Protein AF-A0A954QST8-F1 (afdb_monomer_lite)

Radius of gyration: 13.6 Å; chains: 1; bounding box: 26×32×49 Å

Structure (mmCIF, N/CA/C/O backbone):
data_AF-A0A954QST8-F1
#
_entry.id   AF-A0A954QST8-F1
#
loop_
_atom_site.group_PDB
_atom_site.id
_atom_site.type_symbol
_atom_site.label_atom_id
_atom_site.label_alt_id
_atom_site.label_comp_id
_atom_site.label_asym_id
_atom_site.label_entity_id
_atom_site.label_seq_id
_atom_site.pdbx_PDB_ins_code
_atom_site.Cartn_x
_atom_site.Cartn_y
_atom_site.Cartn_z
_atom_site.occupancy
_atom_site.B_iso_or_equiv
_atom_site.auth_seq_id
_atom_site.auth_comp_id
_atom_site.auth_asym_id
_atom_site.auth_atom_id
_atom_site.pdbx_PDB_model_num
ATOM 1 N N . MET A 1 1 ? -6.869 2.348 3.917 1.00 95.88 1 MET A N 1
ATOM 2 C CA . MET A 1 1 ? -6.684 2.715 5.339 1.00 95.88 1 MET A CA 1
ATOM 3 C C . M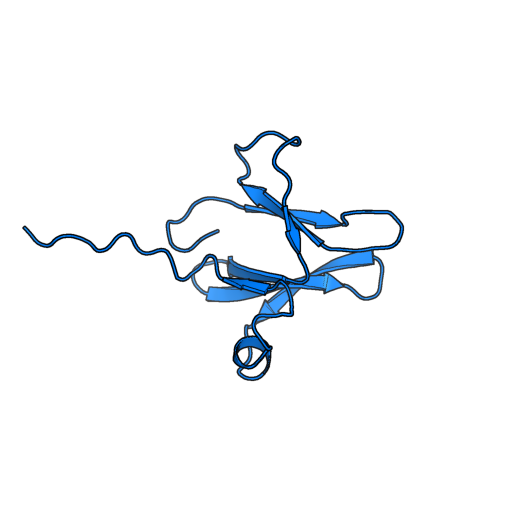ET A 1 1 ? -5.923 1.613 6.052 1.00 95.88 1 MET A C 1
ATOM 5 O O . MET A 1 1 ? -5.986 0.472 5.603 1.00 95.88 1 MET A O 1
ATOM 9 N N . ASP A 1 2 ? -5.208 1.934 7.125 1.00 94.38 2 ASP A N 1
ATOM 10 C CA . ASP A 1 2 ? -4.640 0.925 8.030 1.00 94.38 2 ASP A CA 1
ATOM 11 C C . ASP A 1 2 ? -5.729 0.273 8.917 1.00 94.38 2 ASP A C 1
ATOM 13 O O . ASP A 1 2 ? -6.921 0.568 8.785 1.00 94.38 2 ASP A O 1
ATOM 17 N N . GLY A 1 3 ? -5.328 -0.622 9.825 1.00 93.12 3 GLY A N 1
ATOM 18 C CA . GLY A 1 3 ? -6.222 -1.286 10.782 1.00 93.12 3 GLY A CA 1
ATOM 19 C C . GLY A 1 3 ? -6.856 -0.363 11.834 1.00 93.12 3 GLY A C 1
ATOM 20 O O . GLY A 1 3 ? -7.800 -0.779 12.502 1.00 93.12 3 GLY A O 1
ATOM 21 N N . THR A 1 4 ? -6.377 0.877 11.963 1.00 93.38 4 THR A N 1
ATOM 22 C CA . THR A 1 4 ? -6.906 1.907 12.875 1.00 93.38 4 THR A CA 1
ATOM 23 C C . THR A 1 4 ? -7.812 2.922 12.171 1.00 93.38 4 THR A C 1
ATOM 25 O O . THR A 1 4 ? -8.392 3.785 12.822 1.00 93.38 4 THR A O 1
ATOM 28 N N . GLY A 1 5 ? -7.972 2.809 10.847 1.00 93.62 5 GLY A N 1
ATOM 29 C CA . GLY A 1 5 ? -8.767 3.733 10.040 1.00 93.62 5 GLY A CA 1
ATOM 30 C C . GLY A 1 5 ? -7.981 4.931 9.503 1.00 93.62 5 GLY A C 1
ATOM 31 O O . GLY A 1 5 ? -8.577 5.824 8.907 1.00 93.62 5 GLY A O 1
ATOM 32 N N . ARG A 1 6 ? -6.652 4.966 9.649 1.00 95.12 6 ARG A N 1
ATOM 33 C CA . ARG A 1 6 ? -5.845 6.071 9.116 1.00 95.12 6 ARG A CA 1
ATOM 34 C C . ARG A 1 6 ? -5.714 5.964 7.593 1.00 95.12 6 ARG A C 1
ATOM 36 O O . ARG A 1 6 ? -5.459 4.868 7.071 1.00 95.12 6 ARG A O 1
ATOM 43 N N . PRO A 1 7 ? -5.893 7.069 6.849 1.00 96.31 7 PRO A N 1
ATOM 44 C CA . PRO A 1 7 ? -5.823 7.067 5.394 1.00 96.31 7 PRO A CA 1
ATOM 45 C C . PRO A 1 7 ? -4.383 6.902 4.895 1.00 96.31 7 PRO A C 1
ATOM 47 O O . PRO A 1 7 ? -3.434 7.427 5.476 1.00 96.31 7 PRO A O 1
ATOM 50 N N . LEU A 1 8 ? -4.244 6.174 3.786 1.00 96.38 8 LEU A N 1
ATOM 51 C CA . LEU A 1 8 ? -2.970 5.860 3.140 1.00 96.38 8 LEU A CA 1
ATOM 52 C C . LEU A 1 8 ? -2.980 6.414 1.714 1.00 96.38 8 LEU A C 1
ATOM 54 O O . LEU A 1 8 ? -4.028 6.408 1.067 1.00 96.38 8 LEU A O 1
ATOM 58 N N . THR A 1 9 ? -1.818 6.834 1.229 1.00 96.19 9 THR A N 1
ATOM 59 C CA . THR A 1 9 ? -1.563 7.188 -0.170 1.00 96.19 9 THR A CA 1
ATOM 60 C C . THR A 1 9 ? -0.535 6.235 -0.770 1.00 96.19 9 THR A C 1
ATOM 62 O O . THR A 1 9 ? 0.318 5.710 -0.052 1.00 96.19 9 THR A O 1
ATOM 65 N N . PHE A 1 10 ? -0.626 6.007 -2.079 1.00 95.56 10 PHE A N 1
ATOM 66 C CA . PHE A 1 10 ? 0.218 5.074 -2.822 1.00 95.56 10 PHE A CA 1
ATOM 67 C C . PHE A 1 10 ? 0.651 5.688 -4.149 1.00 95.56 10 PHE A C 1
ATOM 69 O O . PHE A 1 10 ? -0.094 6.465 -4.748 1.00 95.56 10 PHE A O 1
ATOM 76 N N . GLY A 1 11 ? 1.818 5.284 -4.636 1.00 93.00 11 GLY A N 1
ATOM 77 C CA . GLY A 1 11 ? 2.291 5.659 -5.963 1.00 93.00 11 GLY A CA 1
ATOM 78 C C . GLY A 1 11 ? 3.521 4.869 -6.384 1.00 93.00 11 GLY A C 1
ATOM 79 O O . GLY A 1 11 ? 4.045 4.044 -5.631 1.00 93.00 11 GLY A O 1
ATOM 80 N N . ASN A 1 12 ? 3.981 5.121 -7.605 1.00 90.94 12 ASN A N 1
ATOM 81 C CA . ASN A 1 12 ? 5.199 4.515 -8.121 1.00 90.94 12 ASN A CA 1
ATOM 82 C C . ASN A 1 12 ? 6.422 5.246 -7.563 1.00 90.94 12 ASN A C 1
ATOM 84 O O . ASN A 1 12 ? 6.495 6.473 -7.598 1.00 90.94 12 ASN A O 1
ATOM 88 N N . ALA A 1 13 ? 7.387 4.490 -7.045 1.00 88.31 13 ALA A N 1
ATOM 89 C CA . ALA A 1 13 ? 8.598 5.044 -6.438 1.00 88.31 13 ALA A CA 1
ATOM 90 C C . ALA A 1 13 ? 9.530 5.696 -7.470 1.00 88.31 13 ALA A C 1
ATOM 92 O O . ALA A 1 13 ? 10.288 6.604 -7.134 1.00 88.31 13 ALA A O 1
ATOM 93 N N . SER A 1 14 ? 9.489 5.240 -8.723 1.00 85.44 14 SER A N 1
ATOM 94 C CA . SER A 1 14 ? 10.322 5.758 -9.806 1.00 85.44 14 SER A CA 1
ATOM 95 C C . SER A 1 14 ? 9.707 5.484 -11.182 1.00 85.44 14 SER A C 1
ATOM 97 O O . SER A 1 14 ? 8.764 4.704 -11.307 1.00 85.44 14 SER A O 1
ATOM 99 N N . VAL A 1 15 ? 10.300 6.067 -12.232 1.00 78.94 15 VAL A N 1
ATOM 100 C CA . VAL A 1 15 ? 9.968 5.768 -13.643 1.00 78.94 15 VAL A CA 1
ATOM 101 C C . VAL A 1 15 ? 10.247 4.302 -13.991 1.00 78.94 15 VAL A C 1
ATOM 103 O O . VAL A 1 15 ? 9.578 3.727 -14.842 1.00 78.94 15 VAL A O 1
ATOM 106 N N . THR A 1 16 ? 11.221 3.687 -13.319 1.00 81.62 16 THR A N 1
ATOM 107 C CA . THR A 1 16 ? 11.574 2.272 -13.495 1.00 81.62 16 THR A CA 1
ATOM 108 C C . THR A 1 16 ? 10.717 1.321 -12.661 1.00 81.62 16 THR A C 1
ATOM 110 O O . THR A 1 16 ? 10.922 0.113 -12.728 1.00 81.62 16 THR A O 1
ATOM 113 N N . GLY A 1 17 ? 9.778 1.861 -11.882 1.00 83.88 17 GLY A N 1
ATOM 114 C CA . GLY A 1 17 ? 8.860 1.101 -11.048 1.00 83.88 17 GLY A CA 1
ATOM 115 C C . GLY A 1 17 ? 9.141 1.182 -9.550 1.00 83.88 17 GLY A C 1
ATOM 116 O O . GLY A 1 17 ? 9.803 2.106 -9.061 1.00 83.88 17 GLY A O 1
ATOM 117 N N . GLY A 1 18 ? 8.601 0.215 -8.817 1.00 89.06 18 GLY A N 1
ATOM 118 C CA . GLY A 1 18 ? 8.544 0.172 -7.362 1.00 89.06 18 GLY A CA 1
ATOM 119 C C . GLY A 1 18 ? 7.274 0.812 -6.807 1.00 89.06 18 GLY A C 1
ATOM 120 O O . GLY A 1 18 ? 6.696 1.717 -7.408 1.00 89.06 18 GLY A O 1
ATOM 121 N N . LEU A 1 19 ? 6.855 0.365 -5.623 1.00 93.25 19 LEU A N 1
ATOM 122 C CA . LEU A 1 19 ? 5.735 0.939 -4.885 1.00 93.25 19 LEU A CA 1
ATOM 123 C C . LEU A 1 19 ? 6.269 1.783 -3.725 1.00 93.25 19 LEU A C 1
ATOM 125 O O . LEU A 1 19 ? 7.124 1.325 -2.964 1.00 93.25 19 LEU A O 1
ATOM 129 N N . TYR A 1 20 ? 5.708 2.976 -3.544 1.00 94.19 20 TYR A N 1
ATOM 130 C CA . TYR A 1 20 ? 5.759 3.670 -2.264 1.00 94.19 20 TYR A CA 1
ATOM 131 C C . TYR A 1 20 ? 4.376 3.750 -1.622 1.00 94.19 20 TYR A C 1
ATOM 133 O O . TYR A 1 20 ? 3.343 3.734 -2.299 1.00 94.19 20 TYR A O 1
ATOM 141 N N . TRP A 1 21 ? 4.370 3.899 -0.304 1.00 94.75 21 TRP A N 1
ATOM 142 C CA . TRP A 1 21 ? 3.192 4.281 0.458 1.00 94.75 21 TRP A CA 1
ATOM 143 C C . TRP A 1 21 ? 3.539 5.335 1.510 1.00 94.75 21 TRP A C 1
ATOM 145 O O . TRP A 1 21 ? 4.700 5.497 1.892 1.00 94.75 21 TRP A O 1
ATOM 155 N N . ASN A 1 22 ? 2.520 6.057 1.969 1.00 95.56 22 ASN A N 1
ATOM 156 C CA . ASN A 1 22 ? 2.611 6.923 3.140 1.00 95.56 22 ASN A CA 1
ATOM 157 C C . ASN A 1 22 ? 1.234 7.107 3.794 1.00 95.56 22 ASN A C 1
ATOM 159 O O . ASN A 1 22 ? 0.209 6.767 3.197 1.00 95.56 22 ASN A O 1
ATOM 163 N N . TYR A 1 23 ? 1.188 7.684 4.993 1.00 96.06 23 TYR A N 1
ATOM 164 C CA . TYR A 1 23 ? -0.049 8.274 5.505 1.00 96.06 23 TYR A CA 1
ATOM 165 C C . TYR A 1 23 ? -0.354 9.571 4.753 1.00 96.06 23 TYR A C 1
ATOM 167 O O . TYR A 1 23 ? 0.559 10.315 4.409 1.00 96.06 23 TYR A O 1
ATOM 175 N N . VAL A 1 24 ? -1.635 9.862 4.512 1.00 95.12 24 VAL A N 1
ATOM 176 C CA . VAL A 1 24 ? -2.043 11.076 3.768 1.00 95.12 24 VAL A CA 1
ATOM 177 C C . VAL A 1 24 ? -1.567 12.368 4.446 1.00 95.12 24 VAL A C 1
ATOM 179 O O . VAL A 1 24 ? -1.278 13.343 3.764 1.00 95.12 24 VAL A O 1
ATOM 182 N N . GLU A 1 25 ? -1.463 12.368 5.773 1.00 93.50 25 GLU A N 1
ATOM 183 C CA . GLU A 1 25 ? -1.037 13.530 6.565 1.00 93.50 25 GLU A CA 1
ATOM 184 C C . GLU A 1 25 ? 0.485 13.634 6.732 1.00 93.50 25 GLU A C 1
ATOM 186 O O . GLU A 1 25 ? 0.982 14.648 7.218 1.00 93.50 25 GLU A O 1
ATOM 191 N N . ALA A 1 26 ? 1.233 12.590 6.371 1.00 91.31 26 ALA A N 1
ATOM 192 C CA . ALA A 1 26 ? 2.675 12.564 6.558 1.00 91.31 26 ALA A CA 1
ATOM 193 C C . ALA A 1 26 ? 3.393 13.306 5.414 1.00 91.31 26 ALA A C 1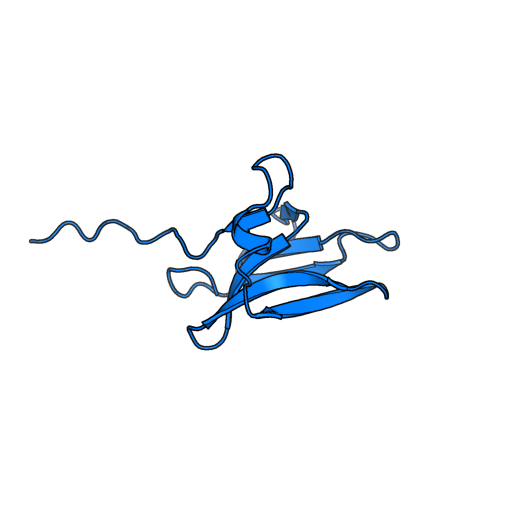
ATOM 195 O O . ALA A 1 26 ? 2.952 13.261 4.259 1.00 91.31 26 ALA A O 1
ATOM 196 N N . PRO A 1 27 ? 4.516 13.987 5.702 1.00 91.06 27 PRO A N 1
ATOM 197 C CA . PRO A 1 27 ? 5.269 14.713 4.690 1.00 91.06 27 PRO A CA 1
ATOM 198 C C . PRO A 1 27 ? 5.883 13.762 3.655 1.00 91.06 27 PRO A C 1
ATOM 200 O O . PRO A 1 27 ? 6.191 12.604 3.935 1.00 91.06 27 PRO A O 1
ATOM 203 N N . ALA A 1 28 ? 6.136 14.276 2.449 1.00 84.56 28 ALA A N 1
ATOM 204 C CA . ALA A 1 28 ? 6.745 13.505 1.360 1.00 84.56 28 ALA A CA 1
ATOM 205 C C . ALA A 1 28 ? 8.175 13.010 1.667 1.00 84.56 28 ALA A C 1
ATOM 207 O O . ALA A 1 28 ? 8.677 12.116 0.996 1.00 84.56 28 ALA A O 1
ATOM 208 N N . SER A 1 29 ? 8.841 13.555 2.686 1.00 85.25 29 SER A N 1
ATOM 209 C CA . SER A 1 29 ? 10.133 13.050 3.165 1.00 85.25 29 SER A CA 1
ATOM 210 C C . SER A 1 29 ? 10.039 11.696 3.880 1.00 85.25 29 SER A C 1
ATOM 212 O O . SER A 1 29 ? 11.067 11.068 4.105 1.00 85.25 29 SER A O 1
ATOM 214 N N . GLU A 1 30 ? 8.834 11.246 4.244 1.00 87.88 30 GLU A N 1
ATOM 215 C CA . GLU A 1 30 ? 8.594 10.004 4.998 1.00 87.88 30 GLU A CA 1
ATOM 216 C C . GLU A 1 30 ? 8.088 8.842 4.129 1.00 87.88 30 GLU A C 1
ATOM 218 O O . GLU A 1 30 ? 7.674 7.808 4.657 1.00 87.88 30 GLU A O 1
ATOM 223 N N . LEU A 1 31 ? 8.125 8.989 2.798 1.00 88.88 31 LEU A N 1
ATOM 224 C CA . LEU A 1 31 ? 7.692 7.940 1.874 1.00 88.88 31 LEU A CA 1
ATOM 225 C C . LEU A 1 31 ? 8.432 6.621 2.139 1.00 88.88 31 LEU A C 1
ATOM 227 O O . LEU A 1 31 ? 9.659 6.573 2.211 1.00 88.88 31 LEU A O 1
ATOM 231 N N . GLN A 1 32 ? 7.666 5.537 2.228 1.00 90.06 32 GLN A N 1
ATOM 232 C CA . GLN A 1 32 ? 8.173 4.191 2.470 1.00 90.06 32 GLN A CA 1
ATOM 233 C C . GLN A 1 32 ? 8.104 3.379 1.177 1.00 90.06 32 GLN A C 1
ATOM 235 O O . GLN A 1 32 ? 7.021 3.223 0.612 1.00 90.06 32 GLN A O 1
ATOM 240 N N . THR A 1 33 ? 9.228 2.829 0.713 1.00 91.62 33 THR A N 1
ATOM 241 C CA . THR A 1 33 ? 9.259 1.933 -0.453 1.00 91.62 33 THR A CA 1
ATOM 242 C C . THR A 1 33 ? 9.061 0.478 -0.038 1.00 91.62 33 THR A C 1
ATOM 244 O O . THR A 1 33 ? 9.512 0.039 1.020 1.00 91.62 33 THR A O 1
ATOM 247 N N . CYS A 1 34 ? 8.335 -0.284 -0.852 1.00 90.12 34 CYS A N 1
ATOM 248 C CA . CYS A 1 34 ? 7.983 -1.670 -0.550 1.00 90.12 34 CYS A CA 1
ATOM 249 C C . CYS A 1 34 ? 7.602 -2.439 -1.825 1.00 90.12 34 CYS A C 1
ATOM 251 O O . CYS A 1 34 ? 7.510 -1.867 -2.911 1.00 90.12 34 CYS A O 1
ATOM 253 N N . LEU A 1 35 ? 7.379 -3.748 -1.693 1.00 89.75 35 LEU A N 1
ATOM 254 C CA . LEU A 1 35 ? 6.850 -4.593 -2.773 1.00 89.75 35 LEU A CA 1
ATOM 255 C C . LEU A 1 35 ? 5.322 -4.709 -2.720 1.00 89.75 35 LEU A C 1
ATOM 257 O O . LEU A 1 35 ? 4.685 -5.008 -3.730 1.00 89.75 35 LEU A O 1
ATOM 261 N N . GLY A 1 36 ? 4.727 -4.458 -1.554 1.00 91.81 36 GLY A N 1
ATOM 262 C CA . GLY A 1 36 ? 3.284 -4.419 -1.398 1.00 91.81 36 GLY A CA 1
ATOM 263 C C . GLY A 1 36 ? 2.846 -3.940 -0.020 1.00 91.81 36 GLY A C 1
ATOM 264 O O . GLY A 1 36 ? 3.619 -3.935 0.937 1.00 91.81 36 GLY A O 1
ATOM 265 N N . VAL A 1 37 ? 1.576 -3.566 0.090 1.00 94.06 37 VAL A N 1
ATOM 266 C CA . VAL A 1 37 ? 0.950 -3.173 1.355 1.00 94.06 37 VAL A CA 1
ATOM 267 C C . VAL A 1 37 ? -0.395 -3.865 1.492 1.00 94.06 37 VAL A C 1
ATOM 269 O O . VAL A 1 37 ? -1.272 -3.705 0.644 1.00 94.06 37 VAL A O 1
ATOM 272 N N . ILE A 1 38 ? -0.590 -4.602 2.582 1.00 94.75 38 ILE A N 1
ATOM 273 C CA . ILE A 1 38 ? -1.905 -5.114 2.960 1.00 94.75 38 ILE A CA 1
ATOM 274 C C . ILE A 1 38 ? -2.609 -4.027 3.770 1.00 94.75 38 ILE A C 1
ATOM 276 O O . ILE A 1 38 ? -2.130 -3.605 4.825 1.00 94.75 38 ILE A O 1
ATOM 280 N N . CYS A 1 39 ? -3.753 -3.564 3.272 1.00 95.50 39 CYS A N 1
ATOM 281 C CA . CYS A 1 39 ? -4.542 -2.506 3.895 1.00 95.50 39 CYS A CA 1
ATOM 282 C C . CYS A 1 39 ? -6.049 -2.760 3.740 1.00 95.50 39 CYS A C 1
ATOM 284 O O . CYS A 1 39 ? -6.472 -3.819 3.272 1.00 95.50 39 CYS A O 1
ATOM 286 N N . LEU A 1 40 ? -6.870 -1.804 4.175 1.00 96.44 40 LEU A N 1
ATOM 287 C CA . LEU A 1 40 ? -8.327 -1.862 4.090 1.00 96.44 40 LEU A CA 1
ATOM 288 C C . LEU A 1 40 ? -8.879 -0.888 3.041 1.00 96.44 40 LEU A C 1
ATOM 290 O O . LEU A 1 40 ? -8.594 0.313 3.097 1.00 96.44 40 LEU A O 1
ATOM 294 N N . ILE A 1 41 ? -9.746 -1.390 2.159 1.00 95.38 41 ILE A N 1
ATOM 295 C CA . ILE A 1 41 ? -10.660 -0.597 1.320 1.00 95.38 41 ILE A CA 1
ATOM 296 C C . ILE A 1 41 ? -12.083 -0.997 1.704 1.00 95.38 41 ILE A C 1
ATOM 298 O O . ILE A 1 41 ? -12.435 -2.173 1.635 1.00 95.38 41 ILE A O 1
ATOM 302 N N . ASN A 1 42 ? -12.896 -0.038 2.156 1.00 93.50 42 ASN A N 1
ATOM 303 C CA . ASN A 1 42 ? -14.256 -0.284 2.662 1.00 93.50 42 ASN A CA 1
ATOM 304 C C . ASN A 1 42 ? -14.322 -1.450 3.675 1.00 93.50 42 ASN A C 1
ATOM 306 O O . ASN A 1 42 ? -15.188 -2.318 3.591 1.00 93.50 42 ASN A O 1
ATOM 310 N N . GLY A 1 43 ? -13.349 -1.514 4.594 1.00 91.00 43 GLY A N 1
ATOM 311 C CA . GLY A 1 43 ? -13.247 -2.558 5.624 1.00 91.00 43 GLY A CA 1
ATOM 312 C C . GLY A 1 43 ? -12.793 -3.939 5.130 1.00 91.00 43 GLY A C 1
ATOM 313 O O . GLY A 1 43 ? -12.640 -4.851 5.938 1.00 91.00 43 GLY A O 1
ATOM 314 N N . ARG A 1 44 ? -12.544 -4.116 3.827 1.00 93.56 44 ARG A N 1
ATOM 315 C CA . ARG A 1 44 ? -12.052 -5.375 3.251 1.00 93.56 44 ARG A CA 1
ATOM 316 C C . ARG A 1 44 ? -10.538 -5.337 3.104 1.00 93.56 44 ARG A C 1
ATOM 318 O O . ARG A 1 44 ? -9.995 -4.341 2.628 1.00 93.56 44 ARG A O 1
ATOM 325 N N . ARG A 1 45 ? -9.870 -6.431 3.482 1.00 94.56 45 ARG A N 1
ATOM 326 C CA . ARG A 1 45 ? -8.423 -6.587 3.284 1.00 94.56 45 ARG A CA 1
ATOM 327 C C . ARG A 1 45 ? -8.115 -6.711 1.796 1.00 94.56 45 ARG A C 1
ATOM 329 O O . ARG A 1 45 ? -8.673 -7.566 1.110 1.00 94.56 45 ARG A O 1
ATOM 336 N N . VAL A 1 46 ? -7.208 -5.868 1.337 1.00 95.62 46 VAL A N 1
ATOM 337 C CA . VAL A 1 46 ? -6.669 -5.861 -0.021 1.00 95.62 46 VAL A CA 1
ATOM 338 C C . VAL A 1 46 ? -5.151 -5.844 0.050 1.00 95.62 46 VAL A C 1
ATOM 340 O O . VAL A 1 46 ? -4.587 -5.387 1.046 1.00 95.62 46 VAL A O 1
ATOM 343 N N . ILE A 1 47 ? -4.501 -6.305 -1.010 1.00 95.31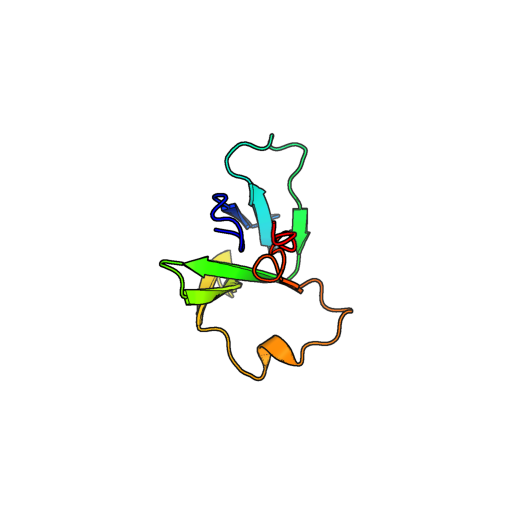 47 ILE A N 1
ATOM 344 C CA . ILE A 1 47 ? -3.081 -6.060 -1.247 1.00 95.31 47 ILE A CA 1
ATOM 345 C C . ILE A 1 47 ? -2.939 -4.974 -2.313 1.00 95.31 47 ILE A C 1
ATOM 347 O O . ILE A 1 47 ? -3.577 -5.034 -3.363 1.00 95.31 47 ILE A O 1
ATOM 351 N N . VAL A 1 48 ? -2.126 -3.964 -2.017 1.00 95.56 48 VAL A N 1
ATOM 352 C CA . VAL A 1 48 ? -1.738 -2.902 -2.945 1.00 95.56 48 VAL A CA 1
ATOM 353 C C . VAL A 1 48 ? -0.315 -3.165 -3.408 1.00 95.56 48 VAL A C 1
ATOM 355 O O . VAL A 1 48 ? 0.558 -3.402 -2.575 1.00 95.56 48 VAL A O 1
ATOM 358 N N . ARG A 1 49 ? -0.079 -3.138 -4.719 1.00 94.00 49 ARG A N 1
ATOM 359 C CA . ARG A 1 49 ? 1.231 -3.388 -5.338 1.00 94.00 49 ARG A CA 1
ATOM 360 C C . ARG A 1 49 ? 1.398 -2.591 -6.623 1.00 94.00 49 ARG A C 1
ATOM 362 O O . ARG A 1 49 ? 0.441 -2.018 -7.146 1.00 94.00 49 ARG A O 1
ATOM 369 N N . GLU A 1 50 ? 2.620 -2.570 -7.135 1.00 93.19 50 GLU A N 1
ATOM 370 C CA . GLU A 1 50 ? 2.875 -2.065 -8.477 1.00 93.19 50 GLU A CA 1
ATOM 371 C C . GLU A 1 50 ? 2.159 -2.934 -9.528 1.00 93.19 50 GLU A C 1
ATOM 373 O O . GLU A 1 50 ? 2.231 -4.165 -9.520 1.00 93.19 50 GLU A O 1
ATOM 378 N N . ALA A 1 51 ? 1.462 -2.275 -10.450 1.00 90.81 51 ALA A N 1
ATOM 379 C CA . ALA A 1 51 ? 0.885 -2.889 -11.632 1.00 90.81 51 ALA A CA 1
ATOM 380 C C . ALA A 1 51 ? 1.952 -3.063 -12.721 1.00 90.81 51 ALA A C 1
ATOM 382 O O . ALA A 1 51 ? 2.812 -2.207 -12.909 1.00 90.81 51 ALA A O 1
ATOM 383 N N . ARG A 1 52 ? 1.820 -4.114 -13.539 1.00 83.62 52 ARG A N 1
ATOM 384 C CA . ARG A 1 52 ? 2.786 -4.463 -14.605 1.00 83.62 52 ARG A CA 1
ATOM 385 C C . ARG A 1 52 ? 3.013 -3.384 -15.677 1.00 83.62 52 ARG A C 1
ATOM 387 O O . ARG A 1 52 ? 3.957 -3.507 -16.444 1.00 83.62 52 ARG A O 1
ATOM 394 N N . PHE A 1 53 ? 2.159 -2.362 -15.746 1.00 82.12 53 PHE A N 1
ATOM 395 C CA . PHE A 1 53 ? 2.223 -1.279 -16.734 1.00 82.12 53 PHE A CA 1
ATOM 396 C C . PHE A 1 53 ? 2.512 0.095 -16.102 1.00 82.12 53 PHE A C 1
ATOM 398 O O . PHE A 1 53 ? 2.114 1.115 -16.654 1.00 82.12 53 PHE A O 1
ATOM 405 N N . GLY A 1 54 ? 3.179 0.128 -14.941 1.00 78.81 54 GLY A N 1
ATOM 406 C CA . GLY A 1 54 ? 3.620 1.380 -14.309 1.00 78.81 54 GLY A CA 1
ATOM 407 C C . GLY A 1 54 ? 2.524 2.122 -13.540 1.00 78.81 54 GLY A C 1
ATOM 408 O O . GLY A 1 54 ? 2.549 3.344 -13.457 1.00 78.81 54 GLY A O 1
ATOM 409 N N . GLY A 1 55 ? 1.549 1.388 -12.998 1.00 89.75 55 GLY A N 1
ATOM 410 C CA . GLY A 1 55 ? 0.501 1.935 -12.133 1.00 89.75 55 GLY A CA 1
ATOM 411 C C . GLY A 1 55 ? 0.511 1.305 -10.745 1.00 89.75 55 GLY A C 1
ATOM 412 O O . GLY A 1 55 ? 1.385 0.504 -10.417 1.00 89.75 55 GLY A O 1
ATOM 413 N N . VAL A 1 56 ? -0.514 1.611 -9.954 1.00 94.00 56 VAL A N 1
ATOM 414 C CA . VAL A 1 56 ? -0.783 0.970 -8.661 1.00 94.00 56 VAL A CA 1
ATOM 415 C C . VAL A 1 56 ? -2.072 0.168 -8.778 1.00 94.00 56 VAL A C 1
ATOM 417 O O . VAL A 1 56 ? -3.073 0.671 -9.288 1.00 94.00 56 VAL A O 1
ATOM 420 N N . VAL A 1 57 ? -2.058 -1.077 -8.306 1.00 95.25 57 VAL A N 1
ATOM 421 C CA . VAL A 1 57 ? -3.234 -1.953 -8.299 1.00 95.25 57 VAL A CA 1
ATOM 422 C C . VAL A 1 57 ? -3.591 -2.341 -6.870 1.00 95.25 57 VAL A C 1
ATOM 424 O O . VAL A 1 57 ? -2.709 -2.617 -6.059 1.00 95.25 57 VAL A O 1
ATOM 427 N N . ALA A 1 58 ? -4.890 -2.356 -6.572 1.00 95.88 58 ALA A N 1
ATOM 428 C CA . ALA A 1 58 ? -5.446 -2.899 -5.342 1.00 95.88 58 ALA A CA 1
ATOM 429 C C . ALA A 1 58 ? -6.285 -4.133 -5.679 1.00 95.88 58 ALA A C 1
ATOM 431 O O . ALA A 1 58 ? -7.213 -4.057 -6.486 1.00 95.88 58 ALA A O 1
ATOM 432 N N . GLU A 1 59 ? -5.967 -5.264 -5.059 1.00 95.38 59 GLU A N 1
ATOM 433 C CA . GLU A 1 59 ? -6.587 -6.555 -5.360 1.00 95.38 59 GLU A CA 1
ATOM 434 C C . GLU A 1 59 ? -7.057 -7.239 -4.071 1.00 9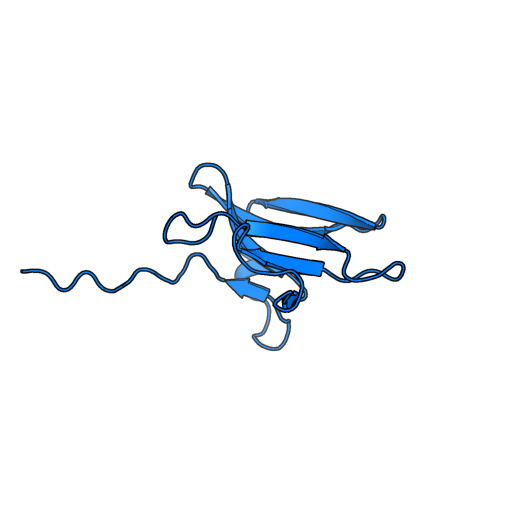5.38 59 GLU A C 1
ATOM 436 O O . GLU A 1 59 ? -6.484 -7.006 -3.000 1.00 95.38 59 GLU A O 1
ATOM 441 N N . PRO A 1 60 ? -8.097 -8.091 -4.129 1.00 94.81 60 PRO A N 1
ATOM 442 C CA . PRO A 1 60 ? -8.475 -8.921 -2.993 1.00 94.81 60 PRO A CA 1
ATOM 443 C C . PRO A 1 60 ? -7.284 -9.733 -2.478 1.00 94.81 60 PRO A C 1
ATOM 445 O O . PRO A 1 60 ? -6.563 -10.349 -3.261 1.00 94.81 60 PRO A O 1
ATOM 448 N N . LEU A 1 61 ? -7.099 -9.757 -1.158 1.00 92.38 61 LEU A N 1
ATOM 449 C CA . LEU A 1 61 ? -6.023 -10.528 -0.541 1.00 92.38 61 LEU A CA 1
ATOM 450 C C . LEU A 1 61 ? -6.276 -12.033 -0.704 1.00 92.38 61 LEU A C 1
ATOM 452 O O . LEU A 1 61 ? -7.333 -12.530 -0.307 1.00 92.38 61 LEU A O 1
ATOM 456 N N . THR A 1 62 ? -5.302 -12.769 -1.236 1.00 89.19 62 THR A N 1
ATOM 457 C CA . THR A 1 62 ? -5.400 -14.222 -1.425 1.00 89.19 62 THR A CA 1
ATOM 458 C C . THR A 1 62 ? -4.558 -14.997 -0.409 1.00 89.19 62 THR A C 1
ATOM 460 O O . THR A 1 62 ? -3.686 -14.454 0.270 1.00 89.19 62 THR A O 1
ATOM 463 N N . ALA A 1 63 ? -4.788 -16.310 -0.310 1.00 84.31 63 ALA A N 1
ATOM 464 C CA . ALA A 1 63 ? -3.986 -17.184 0.546 1.00 84.31 63 ALA A CA 1
ATOM 465 C C . ALA A 1 63 ? -2.504 -17.249 0.127 1.00 84.31 63 ALA A C 1
ATOM 467 O O . ALA A 1 63 ? -1.652 -17.497 0.976 1.00 84.31 63 ALA A O 1
ATOM 468 N N . ASN A 1 64 ? -2.191 -17.017 -1.154 1.00 81.44 64 ASN A N 1
ATOM 469 C CA . ASN A 1 64 ? -0.807 -16.964 -1.627 1.00 81.44 64 ASN A CA 1
ATOM 470 C C . ASN A 1 64 ? -0.079 -15.718 -1.117 1.00 81.44 64 ASN A C 1
ATOM 472 O O . ASN A 1 64 ? 1.081 -15.822 -0.731 1.00 81.44 64 ASN A O 1
ATOM 476 N N . ASP A 1 65 ? -0.763 -14.574 -1.042 1.00 81.12 65 ASP A N 1
ATOM 477 C CA . ASP A 1 65 ? -0.174 -13.323 -0.545 1.00 81.12 65 ASP A CA 1
ATOM 478 C C . ASP A 1 65 ? 0.197 -13.416 0.945 1.00 81.12 65 ASP A C 1
ATOM 480 O O . ASP A 1 65 ? 1.150 -12.792 1.401 1.00 81.12 65 ASP A O 1
ATOM 484 N N . LEU A 1 66 ? -0.520 -14.247 1.709 1.00 74.31 66 LEU A N 1
ATOM 485 C CA . LEU A 1 66 ? -0.238 -14.523 3.123 1.00 74.31 66 LEU A CA 1
ATOM 486 C C . LEU A 1 66 ? 0.946 -15.476 3.349 1.00 74.31 66 LEU A C 1
ATOM 488 O O . LEU A 1 66 ? 1.386 -15.629 4.487 1.00 74.31 66 LEU A O 1
ATOM 492 N N . ARG A 1 67 ? 1.421 -16.153 2.298 1.00 69.69 67 ARG A N 1
ATOM 493 C CA . ARG A 1 67 ? 2.521 -17.130 2.346 1.00 69.69 67 ARG A CA 1
ATOM 494 C C . ARG A 1 67 ? 3.839 -16.569 1.819 1.00 69.69 67 ARG A C 1
ATOM 496 O O . ARG A 1 67 ? 4.818 -17.311 1.751 1.00 69.69 67 ARG A O 1
ATOM 503 N N . LEU A 1 68 ? 3.863 -15.300 1.410 1.00 64.81 68 LEU A N 1
ATOM 504 C CA . LEU A 1 68 ? 5.084 -14.662 0.938 1.00 64.81 68 LEU A CA 1
ATOM 505 C C . LEU A 1 68 ? 6.108 -14.607 2.088 1.00 64.81 68 LEU A C 1
ATOM 507 O O . LEU A 1 68 ? 5.736 -14.266 3.212 1.00 64.81 68 LEU A O 1
ATOM 511 N N . PRO A 1 69 ? 7.373 -14.994 1.843 1.00 56.81 69 PRO A N 1
ATOM 512 C CA . PRO A 1 69 ? 8.410 -14.961 2.869 1.00 56.81 69 PRO A CA 1
ATOM 513 C C . PRO A 1 69 ? 8.636 -13.523 3.354 1.00 56.81 69 PRO A C 1
ATOM 515 O O . PRO A 1 69 ? 8.615 -12.606 2.538 1.00 56.81 69 PRO A O 1
ATOM 518 N N . ASP A 1 70 ? 8.926 -13.345 4.649 1.00 56.56 70 ASP A N 1
ATOM 519 C CA . ASP A 1 70 ? 9.185 -12.045 5.315 1.00 56.56 70 ASP A CA 1
ATOM 520 C C . ASP A 1 70 ? 10.198 -11.149 4.563 1.00 56.56 70 ASP A C 1
ATOM 522 O O . ASP A 1 70 ? 10.155 -9.925 4.638 1.00 56.56 70 ASP A O 1
ATOM 526 N N . ASN A 1 71 ? 11.092 -11.759 3.776 1.00 50.38 71 ASN A N 1
ATOM 527 C CA . ASN A 1 71 ? 12.091 -11.065 2.959 1.00 50.38 71 ASN A CA 1
ATOM 528 C C . ASN A 1 71 ? 11.531 -10.388 1.692 1.00 50.38 71 ASN A C 1
ATOM 530 O O . ASN A 1 71 ? 12.261 -9.655 1.025 1.00 50.38 71 ASN A O 1
ATOM 534 N N . GLN A 1 72 ? 10.272 -10.621 1.315 1.00 59.53 72 GLN A N 1
ATOM 535 C CA . GLN A 1 72 ? 9.579 -9.755 0.365 1.00 59.53 72 GLN A CA 1
ATOM 536 C C . GLN A 1 72 ? 8.890 -8.668 1.177 1.00 59.53 72 GLN A C 1
ATOM 538 O O . GLN A 1 72 ? 7.972 -8.977 1.921 1.00 59.53 72 GLN A O 1
ATOM 543 N N . HIS A 1 73 ? 9.345 -7.419 1.033 1.00 76.06 73 HIS A N 1
ATOM 544 C CA . HIS A 1 73 ? 8.867 -6.215 1.726 1.00 76.06 73 HIS A CA 1
ATOM 545 C C . HIS A 1 73 ? 7.357 -5.946 1.517 1.00 76.06 73 HIS A C 1
ATOM 547 O O . HIS A 1 7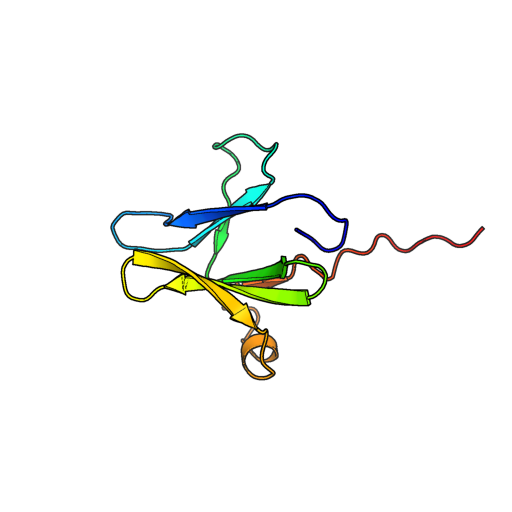3 ? 6.979 -4.966 0.875 1.00 76.06 73 HIS A O 1
ATOM 553 N N . VAL A 1 74 ? 6.486 -6.825 2.012 1.00 87.25 74 VAL A N 1
ATOM 554 C CA . VAL A 1 74 ? 5.033 -6.693 2.022 1.00 87.25 74 VAL A CA 1
ATOM 555 C C . VAL A 1 74 ? 4.625 -6.298 3.429 1.00 87.25 74 VAL A C 1
ATOM 557 O O . VAL A 1 74 ? 4.794 -7.053 4.382 1.00 87.25 74 VAL A O 1
ATOM 560 N N . ILE A 1 75 ? 4.090 -5.092 3.564 1.00 89.81 75 ILE A N 1
ATOM 561 C CA . ILE A 1 75 ? 3.799 -4.496 4.865 1.00 89.81 75 ILE A CA 1
ATOM 562 C C . ILE A 1 75 ? 2.327 -4.728 5.196 1.00 89.81 75 ILE A C 1
ATOM 564 O O . ILE A 1 75 ? 1.446 -4.268 4.473 1.00 89.81 75 ILE A O 1
ATOM 568 N N . ASP A 1 76 ? 2.035 -5.421 6.299 1.00 90.94 76 ASP A N 1
ATOM 569 C CA . ASP A 1 76 ? 0.658 -5.625 6.758 1.00 90.94 76 ASP A CA 1
ATOM 570 C C . ASP A 1 76 ? 0.229 -4.558 7.773 1.00 90.94 76 ASP A C 1
ATOM 572 O O . ASP A 1 76 ? 0.432 -4.694 8.980 1.00 90.94 76 ASP A O 1
ATOM 576 N N . LEU A 1 77 ? -0.429 -3.506 7.280 1.00 91.88 77 LEU A N 1
ATOM 577 C CA . LEU A 1 77 ? -0.943 -2.408 8.103 1.00 91.88 77 LEU A CA 1
ATOM 578 C C . LEU A 1 77 ? -2.300 -2.726 8.748 1.00 91.88 77 LEU A C 1
ATOM 580 O O . LEU A 1 77 ? -2.836 -1.909 9.493 1.00 91.88 77 LEU A O 1
ATOM 584 N N . THR A 1 78 ? -2.877 -3.905 8.495 1.00 89.50 78 THR A N 1
ATOM 585 C CA . THR A 1 78 ? -4.177 -4.304 9.066 1.00 89.50 78 THR A CA 1
ATOM 586 C C .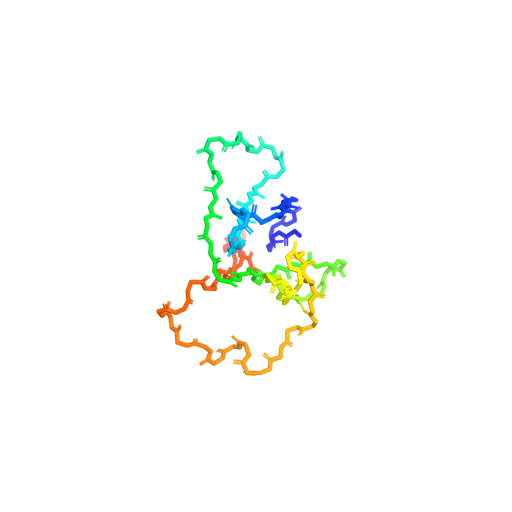 THR A 1 78 ? -4.056 -4.909 10.463 1.00 89.50 78 THR A C 1
ATOM 588 O O . THR A 1 78 ? -5.047 -4.982 11.187 1.00 89.50 78 THR A O 1
ATOM 591 N N . ARG A 1 79 ? -2.848 -5.327 10.863 1.00 79.62 79 ARG A N 1
ATOM 592 C CA . ARG A 1 79 ? -2.603 -6.038 12.130 1.00 79.62 79 ARG A CA 1
ATOM 593 C C . ARG A 1 79 ? -2.441 -5.131 13.345 1.00 79.62 79 ARG A C 1
ATOM 595 O O . ARG A 1 79 ? -2.466 -5.633 14.466 1.00 79.62 79 ARG A O 1
ATOM 602 N N . ASN A 1 80 ? -2.307 -3.820 13.157 1.00 60.34 80 ASN A N 1
ATOM 603 C CA . ASN A 1 80 ? -2.108 -2.899 14.269 1.00 60.34 80 ASN A CA 1
ATOM 604 C C . ASN A 1 80 ? -3.455 -2.513 14.909 1.00 60.34 80 ASN A C 1
ATOM 606 O O . ASN A 1 80 ? -3.943 -1.400 14.743 1.00 60.34 80 ASN A O 1
ATOM 610 N N . ARG A 1 81 ? -4.084 -3.447 15.633 1.00 48.38 81 ARG A N 1
ATOM 611 C CA . ARG A 1 81 ? -5.014 -3.067 16.706 1.00 48.38 81 ARG A CA 1
ATOM 612 C C . ARG A 1 81 ? -4.154 -2.671 17.910 1.00 48.38 81 ARG A C 1
ATOM 614 O O . ARG A 1 81 ? -3.390 -3.528 18.362 1.00 48.38 81 ARG A O 1
ATOM 621 N N . PRO A 1 82 ? -4.272 -1.460 18.490 1.00 42.41 82 PRO A N 1
ATOM 622 C CA . PRO A 1 82 ? -3.873 -1.316 19.883 1.00 42.41 82 PRO A CA 1
ATOM 623 C C . PRO A 1 82 ? -4.655 -2.379 20.661 1.00 42.41 82 PRO A C 1
ATOM 625 O O . PRO A 1 82 ? -5.862 -2.526 20.451 1.00 42.41 82 PRO A O 1
ATOM 628 N N . ARG A 1 83 ? -3.979 -3.179 21.497 1.00 39.09 83 ARG A N 1
ATOM 629 C CA . ARG A 1 83 ? -4.697 -3.989 22.485 1.00 39.09 83 ARG A CA 1
ATOM 630 C C . ARG A 1 83 ? -5.573 -3.004 23.246 1.00 39.09 83 ARG A C 1
ATOM 632 O O . ARG A 1 83 ? -5.044 -2.132 23.928 1.00 39.09 83 ARG A O 1
ATOM 639 N N . SER A 1 84 ? -6.884 -3.091 23.073 1.00 41.62 84 SER A N 1
ATOM 640 C CA . SER A 1 84 ? -7.809 -2.486 24.013 1.00 41.62 84 SER A CA 1
ATOM 641 C C . SER A 1 84 ? -7.493 -3.141 25.350 1.00 41.62 84 SER A C 1
ATOM 643 O O . SER A 1 84 ? -7.771 -4.321 25.537 1.00 41.62 84 SER A O 1
ATOM 645 N N . THR A 1 85 ? -6.798 -2.425 26.229 1.00 44.97 85 THR A N 1
ATOM 646 C CA . THR A 1 85 ? -6.775 -2.769 27.645 1.00 44.97 85 THR A CA 1
ATOM 647 C C . THR A 1 85 ? -8.217 -2.599 28.104 1.00 44.97 85 THR A C 1
ATOM 649 O O . THR A 1 85 ? -8.724 -1.479 28.147 1.00 44.97 85 THR A O 1
ATOM 652 N N . GLU A 1 86 ? -8.905 -3.723 28.287 1.00 41.44 86 GLU A N 1
ATOM 653 C CA . GLU A 1 86 ? -10.215 -3.783 28.930 1.00 41.44 86 GLU A CA 1
ATOM 654 C C . GLU A 1 86 ? -10.129 -3.121 30.317 1.00 41.44 86 GLU A C 1
ATOM 656 O O . GLU A 1 86 ? -9.095 -3.210 30.986 1.00 41.44 86 GLU A O 1
ATOM 661 N N . CYS A 1 87 ? -11.185 -2.380 30.667 1.00 41.09 87 CYS A N 1
ATOM 662 C CA . CYS A 1 87 ? -11.345 -1.627 31.912 1.00 41.09 87 CYS A CA 1
ATOM 663 C C . CYS A 1 87 ? -11.417 -2.517 33.155 1.00 41.09 87 CYS A C 1
ATOM 665 O O . CYS A 1 87 ? -11.946 -3.646 33.044 1.00 41.09 87 CYS A O 1
#

Sequence (87 aa):
MDGTGRPLTFGNASVTGGLYWNYVEAPASELQTCLGVICLINGRRVIVREARFGGVVAEPLTANDLRLPDNQHVIDLTRNRPRSTEC

Foldseek 3Di:
DFLVPFAKDWFFPDPVGWIWMDGPPDDPVPIDTFQWEFHDDVRATWIWGQDPVRTIDTGHDDPVNVVDPPVHRYHYRSPDDDPPPDD

pLDDT: mean 84.29, std 15.79, range [39.09, 96.44]

Secondary structure (DSSP, 8-state):
--TT---EEEEESSTT--EEEEETTS-GGG-EEESEEEEEETTEEEEEEEETTTEEEEEE--TTGGGS-TTS-EEETT---------